Protein AF-A0A2M9PWR1-F1 (afdb_monomer_lite)

pLDDT: mean 73.0, std 13.7, range [43.94, 92.81]

Radius of gyration: 19.79 Å; chains: 1; bounding box: 44×26×61 Å

Secondary structure (DSSP, 8-state):
-HHHHHHHHHHHHHHHHHHHHHHHH-S---HHHHHHHHHHHHHHTT--HHHHHHHTT-S--TTTTTTT-S--HHHHHHHHHHHHHHHH--

Sequence (90 aa):
MIMYVKKKMANIIRQVSSNIIQEKLNISFNYHSLRHTHATTLIENGAPVKTVQKRLRHSRAAVTEDRYVHLTEKMARDAANIFDSFAQDI

Organism: NCBI:txid582475

Foldseek 3Di:
DVVVVVVVVVVVVQVVVQVVCCVVVVDNDDPVVVLVVVLVVCVVVPHDLVVSCVVSVDPDPPVSCVVCVCPPVVNVVVVVVVVVVVVVVD

Structure (mmCIF, N/CA/C/O backbone):
data_AF-A0A2M9PWR1-F1
#
_entry.id   AF-A0A2M9PWR1-F1
#
loop_
_atom_site.group_PDB
_atom_site.id
_atom_site.type_symbol
_atom_site.label_atom_id
_atom_site.label_alt_id
_atom_site.label_comp_id
_atom_site.label_asym_id
_atom_site.label_entity_id
_atom_site.label_seq_id
_atom_site.pdbx_PDB_ins_code
_atom_site.Cartn_x
_atom_site.Cartn_y
_atom_site.Cartn_z
_atom_site.occupancy
_atom_site.B_iso_or_equiv
_atom_site.auth_seq_id
_atom_site.auth_comp_id
_atom_site.auth_asym_id
_atom_site.auth_atom_id
_atom_site.pdbx_PDB_model_num
ATOM 1 N N . MET A 1 1 ? -4.963 5.200 -30.742 1.00 65.25 1 MET A N 1
ATOM 2 C CA . MET A 1 1 ? -3.517 5.000 -31.011 1.00 65.25 1 MET A CA 1
ATOM 3 C C . MET A 1 1 ? -2.609 5.550 -29.901 1.00 65.25 1 MET A C 1
ATOM 5 O O . MET A 1 1 ? -1.822 4.786 -29.356 1.00 65.25 1 MET A O 1
ATOM 9 N N . ILE A 1 2 ? -2.760 6.811 -29.470 1.00 73.88 2 ILE A N 1
ATOM 10 C CA . ILE A 1 2 ? -1.907 7.445 -28.433 1.00 73.88 2 ILE A CA 1
ATOM 11 C C . ILE A 1 2 ? -1.921 6.700 -27.079 1.00 73.88 2 ILE A C 1
ATOM 13 O O . ILE A 1 2 ? -0.868 6.451 -26.496 1.00 73.88 2 ILE A O 1
ATOM 17 N N . MET A 1 3 ? -3.094 6.279 -26.587 1.00 78.75 3 MET A N 1
ATOM 18 C CA . MET A 1 3 ? -3.193 5.499 -25.338 1.00 78.75 3 MET A CA 1
ATOM 19 C C . MET A 1 3 ? -2.449 4.158 -25.398 1.00 78.75 3 MET A C 1
ATOM 21 O O . MET A 1 3 ? -1.868 3.739 -24.400 1.00 78.75 3 MET A O 1
ATOM 25 N N . TYR A 1 4 ? -2.457 3.490 -26.555 1.00 81.06 4 TYR A N 1
ATOM 26 C CA . TYR A 1 4 ? -1.814 2.187 -26.736 1.00 81.06 4 TYR A CA 1
ATOM 27 C C . TYR A 1 4 ? -0.291 2.301 -26.625 1.00 81.06 4 TYR A C 1
ATOM 29 O O . TYR A 1 4 ? 0.333 1.544 -25.883 1.00 81.06 4 TYR A O 1
ATOM 37 N N . VAL A 1 5 ? 0.291 3.310 -27.278 1.00 82.06 5 VAL A N 1
ATOM 38 C CA . VAL A 1 5 ? 1.732 3.591 -27.215 1.00 82.06 5 VAL A CA 1
ATOM 39 C C . VAL A 1 5 ? 2.162 3.908 -25.780 1.00 82.06 5 VAL A C 1
ATOM 41 O O . VAL A 1 5 ? 3.113 3.305 -25.284 1.00 82.06 5 VAL A O 1
ATOM 44 N N . LYS A 1 6 ? 1.406 4.753 -25.060 1.00 84.75 6 LYS A N 1
ATOM 45 C CA . LYS A 1 6 ? 1.670 5.052 -23.639 1.00 84.75 6 LYS A CA 1
ATOM 46 C C . LYS A 1 6 ? 1.642 3.794 -22.762 1.00 84.75 6 LYS A C 1
ATOM 48 O O . LYS A 1 6 ? 2.528 3.603 -21.932 1.00 84.75 6 LYS A O 1
ATOM 53 N N . LYS A 1 7 ? 0.657 2.910 -22.963 1.00 80.19 7 LYS A N 1
ATOM 54 C CA . LYS A 1 7 ? 0.543 1.640 -22.222 1.00 80.19 7 LYS A CA 1
ATOM 55 C C . LYS A 1 7 ? 1.714 0.699 -22.511 1.00 80.19 7 LYS A C 1
ATOM 57 O O . LYS A 1 7 ? 2.265 0.112 -21.582 1.00 80.19 7 LYS A O 1
ATOM 62 N N . LYS A 1 8 ? 2.104 0.574 -23.783 1.00 85.69 8 LYS A N 1
ATOM 63 C CA . LYS A 1 8 ? 3.233 -0.261 -24.210 1.00 85.69 8 LYS A CA 1
ATOM 64 C C . LYS A 1 8 ? 4.545 0.239 -23.603 1.00 85.69 8 LYS A C 1
ATOM 66 O O . LYS A 1 8 ? 5.290 -0.556 -23.040 1.00 85.69 8 LYS A O 1
ATOM 71 N N . MET A 1 9 ? 4.774 1.549 -23.623 1.00 84.81 9 MET A N 1
ATOM 72 C CA . MET A 1 9 ? 5.962 2.166 -23.031 1.00 84.81 9 MET A CA 1
ATOM 73 C C . MET A 1 9 ? 6.019 1.964 -21.511 1.00 84.81 9 MET A C 1
ATOM 75 O O . MET A 1 9 ? 7.042 1.539 -20.986 1.00 84.81 9 MET A O 1
ATOM 79 N N . ALA A 1 10 ? 4.898 2.148 -20.807 1.00 85.00 10 ALA A N 1
ATOM 80 C CA . ALA A 1 10 ? 4.814 1.882 -19.370 1.00 85.00 10 ALA A CA 1
ATOM 81 C C . ALA A 1 10 ? 5.070 0.403 -19.013 1.00 85.00 10 ALA A C 1
ATOM 83 O O . ALA A 1 10 ? 5.674 0.116 -17.982 1.00 85.00 10 ALA A O 1
ATOM 84 N N . ASN A 1 11 ? 4.628 -0.539 -19.856 1.00 85.62 11 ASN A N 1
ATOM 85 C CA . ASN A 1 11 ? 4.928 -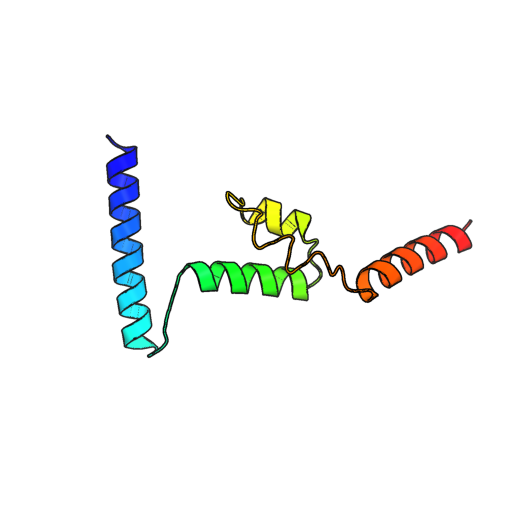1.963 -19.681 1.00 85.62 11 ASN A CA 1
ATOM 86 C C . ASN A 1 11 ? 6.425 -2.256 -19.808 1.00 85.62 11 ASN A C 1
ATOM 88 O O . ASN A 1 11 ? 6.962 -2.980 -18.974 1.00 85.62 11 ASN A O 1
ATOM 92 N N . ILE A 1 12 ? 7.080 -1.682 -20.819 1.00 88.56 12 ILE A N 1
ATOM 93 C CA . ILE A 1 12 ? 8.517 -1.867 -21.056 1.00 88.56 12 ILE A CA 1
ATOM 94 C C . ILE A 1 12 ? 9.322 -1.298 -19.890 1.00 88.56 12 ILE A C 1
ATOM 96 O O . ILE A 1 12 ? 10.160 -2.006 -19.340 1.00 88.56 12 ILE A O 1
ATOM 100 N N . ILE A 1 13 ? 9.017 -0.065 -19.469 1.00 89.00 13 ILE A N 1
ATOM 101 C CA . ILE A 1 13 ? 9.693 0.580 -18.336 1.00 89.00 13 ILE A CA 1
ATOM 102 C C . ILE A 1 13 ? 9.615 -0.320 -17.110 1.00 89.00 13 ILE A C 1
ATOM 104 O O . ILE A 1 13 ? 10.648 -0.633 -16.535 1.00 89.00 13 ILE A O 1
ATOM 108 N N . ARG A 1 14 ? 8.411 -0.799 -16.770 1.00 86.12 14 ARG A N 1
ATOM 109 C CA . ARG A 1 14 ? 8.195 -1.675 -15.617 1.00 86.12 14 ARG A CA 1
ATOM 110 C C . ARG A 1 14 ? 9.014 -2.962 -15.691 1.00 86.12 14 ARG A C 1
ATOM 112 O O . ARG A 1 14 ? 9.540 -3.398 -14.677 1.00 86.12 14 ARG A O 1
ATOM 119 N N . GLN A 1 15 ? 9.093 -3.585 -16.865 1.00 85.75 15 GLN A N 1
ATOM 120 C CA . GLN A 1 15 ? 9.840 -4.830 -17.024 1.00 85.75 15 GLN A CA 1
ATOM 121 C C . GLN A 1 15 ? 11.342 -4.602 -16.836 1.00 85.75 15 GLN A C 1
ATOM 123 O O . GLN A 1 15 ? 11.988 -5.342 -16.099 1.00 85.75 15 GLN A O 1
ATOM 128 N N . VAL A 1 16 ? 11.885 -3.562 -17.470 1.00 90.19 16 VAL A N 1
ATOM 129 C CA . VAL A 1 16 ? 13.312 -3.231 -17.390 1.00 90.19 16 VAL A CA 1
ATOM 130 C C . VAL A 1 16 ? 13.705 -2.881 -15.958 1.00 90.19 16 VAL A C 1
ATOM 132 O O . VAL A 1 16 ? 14.669 -3.429 -15.432 1.00 90.19 16 VAL A O 1
ATOM 135 N N . SER A 1 17 ? 12.933 -2.026 -15.290 1.00 88.56 17 SER A N 1
ATOM 136 C CA . SER A 1 17 ? 13.206 -1.648 -13.905 1.00 88.56 17 SER A CA 1
ATOM 137 C C . SER A 1 17 ? 13.050 -2.822 -12.937 1.00 88.56 17 SER A C 1
ATOM 139 O O . SER A 1 17 ? 13.883 -2.972 -12.049 1.00 88.56 17 SER A O 1
ATOM 141 N N . SER A 1 18 ? 12.053 -3.695 -13.128 1.00 86.56 18 SER A N 1
ATOM 142 C CA . SER A 1 18 ? 11.940 -4.939 -12.356 1.00 86.56 18 SER A CA 1
ATOM 143 C C . SER A 1 18 ? 13.174 -5.826 -12.509 1.00 86.56 18 SER A C 1
ATOM 145 O O . SER A 1 18 ? 13.622 -6.390 -11.518 1.00 86.56 18 SER A O 1
ATOM 147 N N . ASN A 1 19 ? 13.730 -5.960 -13.715 1.00 87.94 19 ASN A N 1
ATOM 148 C CA . ASN A 1 19 ? 14.916 -6.790 -13.945 1.00 87.94 19 ASN A CA 1
ATOM 149 C C . ASN A 1 19 ? 16.157 -6.197 -13.265 1.00 87.94 19 ASN A C 1
ATOM 151 O O . ASN A 1 19 ? 16.847 -6.906 -12.543 1.00 87.94 19 ASN A O 1
ATOM 155 N N . ILE A 1 20 ? 16.381 -4.887 -13.413 1.00 91.31 20 ILE A N 1
ATOM 156 C CA . ILE A 1 20 ? 17.510 -4.188 -12.778 1.00 91.31 20 ILE A CA 1
ATOM 157 C C . ILE A 1 20 ? 17.441 -4.303 -11.250 1.00 91.31 20 ILE A C 1
ATOM 159 O O . ILE A 1 20 ? 18.458 -4.519 -10.598 1.00 91.31 20 ILE A O 1
ATOM 163 N N . ILE A 1 21 ? 16.251 -4.151 -10.660 1.00 89.38 21 ILE A N 1
ATOM 164 C CA . ILE A 1 21 ? 16.067 -4.259 -9.205 1.00 89.38 21 ILE A CA 1
ATOM 165 C C . ILE A 1 21 ? 16.371 -5.682 -8.727 1.00 89.38 21 ILE A C 1
ATOM 167 O O . ILE A 1 21 ? 17.071 -5.841 -7.729 1.00 89.38 21 ILE A O 1
ATOM 171 N N . GLN A 1 22 ? 15.877 -6.699 -9.439 1.00 90.06 22 GLN A N 1
ATOM 172 C CA . GLN A 1 22 ? 16.151 -8.100 -9.108 1.00 90.06 22 GLN A CA 1
ATOM 173 C C . GLN A 1 22 ? 17.646 -8.409 -9.179 1.00 90.06 22 GLN A C 1
ATOM 175 O O . GLN A 1 22 ? 18.178 -9.013 -8.257 1.00 90.06 22 GLN A O 1
ATOM 180 N N . GLU A 1 23 ? 18.329 -7.944 -10.223 1.00 91.12 23 GLU A N 1
ATOM 181 C CA . GLU A 1 23 ? 19.766 -8.155 -10.408 1.00 91.12 23 GLU A CA 1
ATOM 182 C C . GLU A 1 23 ? 20.597 -7.445 -9.329 1.00 91.12 23 GLU A C 1
ATOM 184 O O . GLU A 1 23 ? 21.493 -8.041 -8.738 1.00 91.12 23 GLU A O 1
ATOM 189 N N . LYS A 1 24 ? 20.280 -6.181 -9.021 1.00 92.81 24 LYS A N 1
ATOM 190 C CA . LYS A 1 24 ? 21.057 -5.386 -8.058 1.00 92.81 24 LYS A CA 1
ATOM 191 C C . LYS A 1 24 ? 20.840 -5.777 -6.604 1.00 92.81 24 LYS A C 1
ATOM 193 O O . LYS A 1 24 ? 21.756 -5.634 -5.801 1.00 92.81 24 LYS A O 1
ATOM 198 N N . LEU A 1 25 ? 19.622 -6.175 -6.246 1.00 90.12 25 LEU A N 1
ATOM 199 C CA . LEU A 1 25 ? 19.248 -6.465 -4.859 1.00 90.12 25 LEU A CA 1
ATOM 200 C C . LEU A 1 25 ? 19.143 -7.968 -4.574 1.00 90.12 25 LEU A C 1
ATOM 202 O O . LEU A 1 25 ? 18.968 -8.342 -3.420 1.00 90.12 25 LEU A O 1
ATOM 206 N N . ASN A 1 26 ? 19.239 -8.818 -5.600 1.00 90.19 26 ASN A N 1
ATOM 207 C CA . ASN A 1 26 ? 19.103 -10.273 -5.514 1.00 90.19 26 ASN A CA 1
ATOM 208 C C . ASN A 1 26 ? 17.818 -10.730 -4.790 1.00 90.19 26 ASN A C 1
ATOM 210 O O . ASN A 1 26 ? 17.814 -11.699 -4.032 1.00 90.19 26 ASN A O 1
ATOM 214 N N . ILE A 1 27 ? 16.716 -10.008 -5.012 1.00 86.56 27 ILE A N 1
ATOM 215 C CA . ILE A 1 27 ? 15.388 -10.313 -4.463 1.00 86.56 27 ILE A CA 1
ATOM 216 C C . ILE A 1 27 ? 14.392 -10.550 -5.590 1.00 86.56 27 ILE A C 1
ATOM 218 O O . ILE A 1 27 ? 14.467 -9.898 -6.626 1.00 86.56 27 ILE A O 1
ATOM 222 N N . SER A 1 28 ? 13.397 -11.410 -5.367 1.00 82.88 28 SER A N 1
ATOM 223 C CA . SER A 1 28 ? 12.242 -11.514 -6.265 1.00 82.88 28 SER A CA 1
ATOM 224 C C . SER A 1 28 ? 11.360 -10.269 -6.111 1.00 82.88 28 SER A C 1
ATOM 226 O O . SER A 1 28 ? 10.714 -10.073 -5.078 1.00 82.88 28 SER A O 1
ATOM 228 N N . PHE A 1 29 ? 11.364 -9.387 -7.115 1.00 83.94 29 PHE A N 1
ATOM 229 C CA . PHE A 1 29 ? 10.691 -8.087 -7.055 1.00 83.94 29 PHE A CA 1
ATOM 230 C C . PHE A 1 29 ? 9.481 -8.013 -7.992 1.00 83.94 29 PHE A C 1
ATOM 232 O O . PHE A 1 29 ? 9.580 -8.196 -9.205 1.00 83.94 29 PHE A O 1
ATOM 239 N N . ASN A 1 30 ? 8.335 -7.630 -7.426 1.00 82.31 30 ASN A N 1
ATOM 240 C CA . ASN A 1 30 ? 7.106 -7.346 -8.155 1.00 82.31 30 ASN A CA 1
ATOM 241 C C . ASN A 1 30 ? 6.548 -5.981 -7.726 1.00 82.31 30 ASN A C 1
ATOM 243 O O . ASN A 1 30 ? 6.417 -5.689 -6.538 1.00 82.31 30 ASN A O 1
ATOM 247 N N . TYR A 1 31 ? 6.125 -5.167 -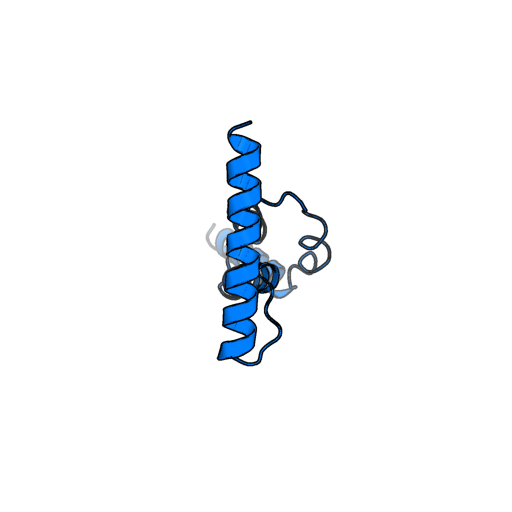8.692 1.00 79.31 31 TYR A N 1
ATOM 248 C CA . TYR A 1 31 ? 5.449 -3.891 -8.441 1.00 79.31 31 TYR A CA 1
ATOM 249 C C . TYR A 1 31 ? 4.164 -4.031 -7.614 1.00 79.31 31 TYR A C 1
ATOM 251 O O . TYR A 1 31 ? 3.771 -3.090 -6.923 1.00 79.31 31 TYR A O 1
ATOM 259 N N . HIS A 1 32 ? 3.511 -5.196 -7.652 1.00 80.00 32 HIS A N 1
ATOM 260 C CA . HIS A 1 32 ? 2.363 -5.465 -6.789 1.00 80.00 32 HIS A CA 1
ATOM 261 C C . HIS A 1 32 ? 2.750 -5.504 -5.303 1.00 80.00 32 HIS A C 1
ATOM 263 O O . HIS A 1 32 ? 1.992 -5.013 -4.468 1.00 80.00 32 HIS A O 1
ATOM 269 N N . SER A 1 33 ? 3.949 -5.996 -4.978 1.00 77.06 33 SER A N 1
ATOM 270 C CA . SER A 1 33 ? 4.461 -6.059 -3.606 1.00 77.06 33 SER A CA 1
ATOM 271 C C . SER A 1 33 ? 4.616 -4.667 -2.999 1.00 77.06 33 SER A C 1
ATOM 273 O O . SER A 1 33 ? 4.210 -4.463 -1.864 1.00 77.06 33 SER A O 1
ATOM 275 N N . LEU A 1 34 ? 5.065 -3.673 -3.775 1.00 81.38 34 LEU A N 1
ATOM 276 C CA . LEU A 1 34 ? 5.124 -2.279 -3.313 1.00 81.38 34 LEU A CA 1
ATOM 277 C C . LEU A 1 34 ? 3.742 -1.733 -2.930 1.00 81.38 34 LEU A C 1
ATOM 279 O O . LEU A 1 34 ? 3.600 -1.032 -1.929 1.00 81.38 34 LEU A O 1
ATOM 283 N N . ARG A 1 35 ? 2.705 -2.068 -3.711 1.00 79.44 35 ARG A N 1
ATOM 284 C CA . ARG A 1 35 ? 1.324 -1.664 -3.409 1.00 79.44 35 ARG A CA 1
ATOM 285 C C . ARG A 1 35 ? 0.806 -2.355 -2.146 1.00 79.44 35 ARG A C 1
ATOM 287 O O . ARG A 1 35 ? 0.073 -1.724 -1.391 1.00 79.44 35 ARG A O 1
ATOM 294 N N . HIS A 1 36 ? 1.202 -3.606 -1.907 1.00 76.62 36 HIS A N 1
ATOM 295 C CA . HIS A 1 36 ? 0.904 -4.307 -0.659 1.00 76.62 36 HIS A CA 1
ATOM 296 C C . HIS A 1 36 ? 1.612 -3.681 0.536 1.00 76.62 36 HIS A C 1
ATOM 298 O O . HIS A 1 36 ? 0.933 -3.346 1.496 1.00 76.62 36 HIS A O 1
ATOM 304 N N . THR A 1 37 ? 2.923 -3.444 0.459 1.00 79.88 37 THR A N 1
ATOM 305 C CA . THR A 1 37 ? 3.677 -2.774 1.526 1.00 79.88 37 THR A CA 1
ATOM 306 C C . THR A 1 37 ? 3.060 -1.418 1.853 1.00 79.88 37 THR A C 1
ATOM 308 O O . THR A 1 37 ? 2.780 -1.149 3.012 1.00 79.88 37 THR A O 1
ATOM 311 N N . HIS A 1 38 ? 2.736 -0.600 0.845 1.00 82.06 38 HIS A N 1
ATOM 312 C CA . HIS A 1 38 ? 2.098 0.696 1.080 1.00 82.06 38 HIS A CA 1
ATOM 313 C C . HIS A 1 38 ? 0.737 0.573 1.785 1.00 82.06 38 HIS A C 1
ATOM 315 O O . HIS A 1 38 ? 0.453 1.342 2.702 1.00 82.06 38 HIS A O 1
ATOM 321 N N . ALA A 1 39 ? -0.099 -0.387 1.374 1.00 79.94 39 ALA A N 1
ATOM 322 C CA . ALA A 1 39 ? -1.389 -0.637 2.012 1.00 79.94 39 ALA A CA 1
ATOM 323 C C . ALA A 1 39 ? -1.222 -1.096 3.468 1.00 79.94 39 ALA A C 1
ATOM 325 O O . ALA A 1 39 ? -1.859 -0.536 4.355 1.00 79.94 39 ALA A O 1
ATOM 326 N N . THR A 1 40 ? -0.347 -2.076 3.704 1.00 75.94 40 THR A N 1
ATOM 327 C CA . THR A 1 40 ? -0.058 -2.624 5.032 1.00 75.94 40 THR A CA 1
ATOM 328 C C . THR A 1 40 ? 0.472 -1.543 5.964 1.00 75.94 40 THR A C 1
ATOM 330 O O . THR A 1 40 ? -0.123 -1.336 7.012 1.00 75.94 40 THR A O 1
ATOM 333 N N . THR A 1 41 ? 1.475 -0.764 5.547 1.00 78.75 41 THR A N 1
ATOM 334 C CA . THR A 1 41 ? 2.024 0.329 6.363 1.00 78.75 41 THR A CA 1
ATOM 335 C C . THR A 1 41 ? 0.955 1.356 6.731 1.00 78.75 41 THR A C 1
ATOM 337 O O . THR A 1 41 ? 0.898 1.792 7.875 1.00 78.75 41 THR A O 1
ATOM 340 N N . LEU A 1 42 ? 0.076 1.745 5.801 1.00 80.88 42 LEU A N 1
ATOM 341 C CA . LEU A 1 42 ? -1.001 2.688 6.122 1.00 80.88 42 LEU A CA 1
ATOM 342 C C . LEU A 1 42 ? -1.958 2.124 7.178 1.00 80.88 42 LEU A C 1
ATOM 344 O O . LEU A 1 42 ? -2.348 2.843 8.092 1.00 80.88 42 LEU A O 1
ATOM 348 N N . ILE A 1 43 ? -2.317 0.848 7.061 1.00 75.50 43 ILE A N 1
ATOM 349 C CA . ILE A 1 43 ? -3.246 0.186 7.982 1.00 75.50 43 ILE A CA 1
ATOM 350 C C . ILE A 1 43 ? -2.600 -0.021 9.357 1.00 75.50 43 ILE A C 1
ATOM 352 O O . ILE A 1 43 ? -3.236 0.258 10.368 1.00 75.50 43 ILE A O 1
ATOM 356 N N . GLU A 1 44 ? -1.332 -0.428 9.406 1.00 73.12 44 GLU A N 1
ATOM 357 C CA . GLU A 1 44 ? -0.552 -0.547 10.647 1.00 73.12 44 GLU A CA 1
ATOM 358 C C . GLU A 1 44 ? -0.443 0.789 11.391 1.00 73.12 44 GLU A C 1
ATOM 360 O O . GLU A 1 44 ? -0.468 0.818 12.617 1.00 73.12 44 GLU A O 1
ATOM 365 N N . ASN A 1 45 ? -0.397 1.905 10.659 1.00 82.38 45 ASN A N 1
ATOM 366 C CA . ASN A 1 45 ? -0.398 3.256 11.224 1.00 82.38 45 ASN A CA 1
ATOM 367 C C . ASN A 1 45 ? -1.815 3.791 11.530 1.00 82.38 45 ASN A C 1
ATOM 369 O O . ASN A 1 45 ? -1.991 4.986 11.755 1.00 82.38 45 ASN A O 1
ATOM 373 N N . GLY A 1 46 ? -2.839 2.932 11.523 1.00 74.69 46 GLY A N 1
ATOM 374 C CA . GLY A 1 46 ? -4.204 3.284 11.923 1.00 74.69 46 GLY A CA 1
ATOM 375 C C . GLY A 1 46 ? -5.045 3.968 10.842 1.00 74.69 46 GLY A C 1
ATOM 376 O O . GLY A 1 46 ? -6.132 4.467 11.137 1.00 74.69 46 GLY A O 1
ATOM 377 N N . ALA A 1 47 ? -4.595 4.003 9.582 1.00 75.94 47 ALA A N 1
ATOM 378 C CA . ALA A 1 47 ? -5.406 4.567 8.508 1.00 75.94 47 ALA A CA 1
ATOM 379 C C . ALA A 1 47 ? -6.656 3.697 8.258 1.00 75.94 47 ALA A C 1
ATOM 381 O O . ALA A 1 47 ? -6.537 2.477 8.099 1.00 75.94 47 ALA A O 1
ATOM 382 N N . PRO A 1 48 ? -7.857 4.295 8.125 1.00 74.38 48 PRO A N 1
ATOM 383 C CA . PRO A 1 48 ? -9.066 3.532 7.849 1.00 74.38 48 PRO A CA 1
ATOM 384 C C . PRO A 1 48 ? -8.956 2.762 6.531 1.00 74.38 48 PRO A C 1
ATOM 386 O O . PRO A 1 48 ? -8.627 3.337 5.488 1.00 74.38 48 PRO A O 1
ATOM 389 N N . VAL A 1 49 ? -9.310 1.476 6.548 1.00 71.69 49 VAL A N 1
ATOM 390 C CA . VAL A 1 49 ? -9.208 0.583 5.379 1.00 71.69 49 VAL A CA 1
ATOM 391 C C . VAL A 1 49 ? -9.951 1.151 4.164 1.00 71.69 49 VAL A C 1
ATOM 393 O O . VAL A 1 49 ? -9.404 1.163 3.062 1.00 71.69 49 VAL A O 1
ATOM 396 N N . LYS A 1 50 ? -11.147 1.727 4.355 1.00 69.12 50 LYS A N 1
ATOM 397 C CA . LYS A 1 50 ? -11.905 2.397 3.277 1.00 69.12 50 LYS A CA 1
ATOM 398 C C . LYS A 1 50 ? -11.152 3.582 2.660 1.00 69.12 50 LYS A C 1
ATOM 400 O O . LYS A 1 50 ? -11.224 3.806 1.450 1.00 69.12 50 LYS A O 1
ATOM 405 N N . THR A 1 51 ? -10.398 4.327 3.465 1.00 75.25 51 THR A N 1
ATOM 406 C CA . THR A 1 51 ? -9.572 5.451 3.003 1.00 75.25 51 THR A CA 1
ATOM 407 C C . THR A 1 51 ? -8.372 4.953 2.206 1.00 75.25 51 THR A C 1
ATOM 409 O O . THR A 1 51 ? -8.101 5.468 1.118 1.00 75.25 51 THR A O 1
ATOM 412 N N . VAL A 1 52 ? -7.693 3.909 2.692 1.00 77.31 52 VAL A N 1
ATOM 413 C CA . VAL A 1 52 ? -6.586 3.252 1.977 1.00 77.31 52 VAL A CA 1
ATOM 414 C C . VAL A 1 52 ? -7.076 2.672 0.647 1.00 77.31 52 VAL A C 1
ATOM 416 O O . VAL A 1 52 ? -6.443 2.878 -0.389 1.00 77.31 52 VAL A O 1
ATOM 419 N N . GLN A 1 53 ? -8.258 2.055 0.631 1.00 70.69 53 GLN A N 1
ATOM 420 C CA . GLN A 1 53 ? -8.886 1.556 -0.589 1.00 70.69 53 GLN A CA 1
ATOM 421 C C . GLN A 1 53 ? -9.150 2.681 -1.603 1.00 70.69 53 GLN A C 1
ATOM 423 O O . GLN A 1 53 ? -8.735 2.609 -2.765 1.00 70.69 53 GLN A O 1
ATOM 428 N N . LYS A 1 54 ? -9.793 3.772 -1.177 1.00 74.94 54 LYS A N 1
ATOM 429 C CA . LYS A 1 54 ? -10.055 4.920 -2.05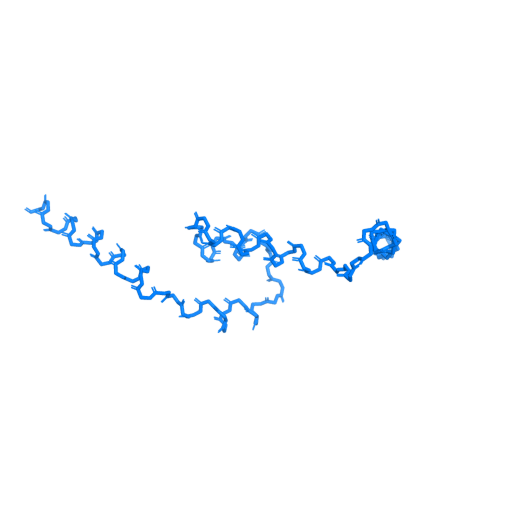8 1.00 74.94 54 LYS A CA 1
ATOM 430 C C . LYS A 1 54 ? -8.753 5.518 -2.610 1.00 74.94 54 LYS A C 1
ATOM 432 O O . LYS A 1 54 ? -8.675 5.815 -3.803 1.00 74.94 54 LYS A O 1
ATOM 437 N N . ARG A 1 55 ? -7.713 5.618 -1.774 1.00 76.12 55 ARG A N 1
ATOM 438 C CA . ARG A 1 55 ? -6.374 6.114 -2.137 1.00 76.12 55 ARG A CA 1
ATOM 439 C C . ARG A 1 55 ? -5.687 5.239 -3.184 1.00 76.12 55 ARG A C 1
ATOM 441 O O . ARG A 1 55 ? -5.080 5.758 -4.116 1.00 76.12 55 ARG A O 1
ATOM 448 N N . LEU A 1 56 ? -5.803 3.919 -3.064 1.00 76.12 56 LEU A N 1
ATOM 449 C CA . LEU A 1 56 ? -5.145 2.971 -3.960 1.00 76.12 56 LEU A CA 1
ATOM 450 C C . LEU A 1 56 ? -5.926 2.696 -5.256 1.00 76.12 56 LEU A C 1
ATOM 452 O O . LEU A 1 56 ? -5.456 1.883 -6.057 1.00 76.12 56 LEU A O 1
ATOM 456 N N . ARG A 1 57 ? -7.085 3.344 -5.479 1.00 64.56 57 ARG A N 1
ATOM 457 C CA . ARG A 1 57 ? -7.930 3.206 -6.686 1.00 64.56 57 ARG A CA 1
ATOM 458 C C . ARG A 1 57 ? -8.147 1.736 -7.084 1.00 64.56 57 ARG A C 1
ATOM 460 O O . ARG A 1 57 ? -7.730 1.299 -8.156 1.00 64.56 57 ARG A O 1
ATOM 467 N N . HIS A 1 58 ? -8.753 0.936 -6.205 1.00 62.12 58 HIS A N 1
ATOM 468 C CA . HIS A 1 58 ? -8.984 -0.485 -6.490 1.00 62.12 58 HIS A CA 1
ATOM 469 C C . HIS A 1 58 ? -9.875 -0.692 -7.722 1.00 62.12 58 HIS A C 1
ATOM 471 O O . HIS A 1 58 ? -11.079 -0.486 -7.663 1.00 62.12 58 HIS A O 1
ATOM 477 N N . SER A 1 59 ? -9.293 -1.223 -8.800 1.00 45.97 59 SER A N 1
ATOM 478 C CA . SER A 1 59 ? -10.028 -2.011 -9.797 1.00 45.97 59 SER A CA 1
ATOM 479 C C . SER A 1 59 ? -10.239 -3.466 -9.356 1.00 45.97 59 SER A C 1
ATOM 481 O O . SER A 1 59 ? -10.858 -4.237 -10.079 1.00 45.97 59 SER A O 1
ATOM 483 N N . ARG A 1 60 ? -9.741 -3.871 -8.176 1.00 49.53 60 ARG A N 1
ATOM 484 C CA . ARG A 1 60 ? -10.013 -5.185 -7.572 1.00 49.53 60 ARG A CA 1
ATOM 485 C C . ARG A 1 60 ? -10.128 -5.050 -6.052 1.00 49.53 60 ARG A C 1
ATOM 487 O O . ARG A 1 60 ? -9.118 -4.933 -5.356 1.00 49.53 60 ARG A O 1
ATOM 494 N N . ALA A 1 61 ? -11.372 -5.037 -5.578 1.00 46.56 61 ALA A N 1
ATOM 495 C CA . ALA A 1 61 ? -11.774 -5.106 -4.171 1.00 46.56 61 ALA A CA 1
ATOM 496 C C . ALA A 1 61 ? -11.558 -6.508 -3.552 1.00 46.56 61 ALA A C 1
ATOM 498 O O . ALA A 1 61 ? -11.498 -6.648 -2.338 1.00 46.56 61 ALA A O 1
ATOM 499 N N . ALA A 1 62 ? -11.345 -7.534 -4.383 1.00 44.88 62 ALA A N 1
ATOM 500 C CA . ALA A 1 62 ? -11.404 -8.944 -3.988 1.00 44.88 62 ALA A CA 1
ATOM 501 C C . ALA A 1 62 ? -10.310 -9.448 -3.019 1.00 44.88 62 ALA A C 1
ATOM 503 O O . ALA A 1 62 ? -10.448 -10.539 -2.491 1.00 44.88 62 ALA A O 1
ATOM 504 N N . VAL A 1 63 ? -9.227 -8.698 -2.773 1.00 45.62 63 VAL A N 1
ATOM 505 C CA . VAL A 1 63 ? -8.178 -9.090 -1.794 1.00 45.62 63 VAL A CA 1
ATOM 506 C C . VAL A 1 63 ? -8.271 -8.263 -0.506 1.00 45.62 63 VAL A C 1
ATOM 508 O O . VAL A 1 63 ? -7.627 -8.564 0.492 1.00 45.62 63 VAL A O 1
ATOM 511 N N . THR A 1 64 ? -9.050 -7.179 -0.520 1.00 49.44 64 THR A N 1
ATOM 512 C CA . THR A 1 64 ? -9.044 -6.174 0.552 1.00 49.44 64 THR A CA 1
ATOM 513 C C . THR A 1 64 ? -10.203 -6.342 1.530 1.00 49.44 64 THR A C 1
ATOM 515 O O . THR A 1 64 ? -10.195 -5.713 2.576 1.00 49.44 64 THR A O 1
ATOM 518 N N . GLU A 1 65 ? -11.177 -7.191 1.221 1.00 47.12 65 GLU A N 1
ATOM 519 C CA . GLU A 1 65 ? -12.249 -7.541 2.153 1.00 47.12 65 GLU A CA 1
ATOM 520 C C . GLU A 1 65 ? -11.862 -8.807 2.934 1.00 47.12 65 GLU A C 1
ATOM 522 O O . GLU A 1 65 ? -11.695 -8.751 4.145 1.00 47.12 65 GLU A O 1
ATOM 527 N N . ASP A 1 66 ? -11.499 -9.889 2.247 1.00 43.94 66 ASP A N 1
ATOM 528 C CA . ASP A 1 66 ? -11.234 -11.196 2.873 1.00 43.94 66 ASP A CA 1
ATOM 529 C C . ASP A 1 66 ? -10.064 -11.220 3.889 1.00 43.94 66 ASP A C 1
ATOM 531 O O . ASP A 1 66 ? -10.062 -12.005 4.830 1.00 43.9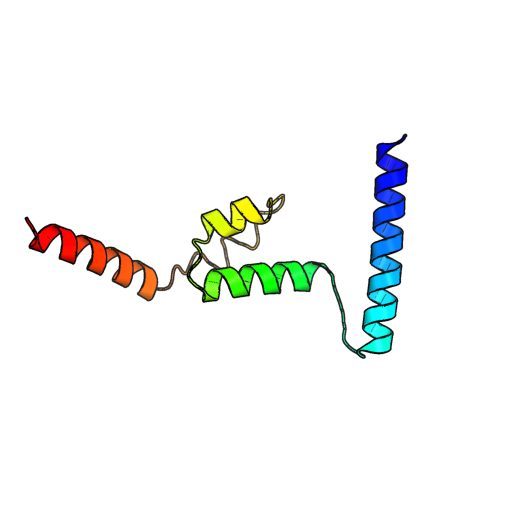4 66 ASP A O 1
ATOM 535 N N . ARG A 1 67 ? -9.077 -10.314 3.766 1.00 49.06 67 ARG A N 1
ATOM 536 C CA . ARG A 1 67 ? -7.943 -10.207 4.714 1.00 49.06 67 ARG A CA 1
ATOM 537 C C . ARG A 1 67 ? -8.130 -9.153 5.816 1.00 49.06 67 ARG A C 1
ATOM 539 O O . ARG A 1 67 ? -7.418 -9.207 6.814 1.00 49.06 67 ARG A O 1
ATOM 546 N N . TYR A 1 68 ? -9.057 -8.203 5.654 1.00 47.97 68 TYR A N 1
ATOM 547 C CA . TYR A 1 68 ? -9.235 -7.069 6.580 1.00 47.97 68 TYR A CA 1
ATOM 548 C C . TYR A 1 68 ? -10.635 -6.997 7.221 1.00 47.97 68 TYR A C 1
ATOM 550 O O . TYR A 1 68 ? -10.856 -6.139 8.071 1.00 47.97 68 TYR A O 1
ATOM 558 N N . VAL A 1 69 ? -11.569 -7.888 6.850 1.00 48.28 69 VAL A N 1
ATOM 559 C CA . VAL A 1 69 ? -12.886 -8.072 7.504 1.00 48.28 69 VAL A CA 1
ATOM 560 C C . VAL A 1 69 ? -12.754 -8.563 8.941 1.00 48.28 69 VAL A C 1
ATOM 562 O O . VAL A 1 69 ? -13.619 -8.272 9.764 1.00 48.28 69 VAL A O 1
ATOM 565 N N . HIS A 1 70 ? -11.619 -9.160 9.302 1.00 47.62 70 HIS A N 1
ATOM 566 C CA . HIS A 1 70 ? -11.157 -9.109 10.683 1.00 47.62 70 HIS A CA 1
ATOM 567 C C . HIS A 1 70 ? -10.696 -7.679 11.000 1.00 47.62 70 HIS A C 1
ATOM 569 O O . HIS A 1 70 ? -9.514 -7.426 11.238 1.00 47.62 70 HIS A O 1
ATOM 575 N N . LEU A 1 71 ? -11.647 -6.734 10.998 1.00 52.94 71 LEU A N 1
ATOM 576 C CA . LEU A 1 71 ? -11.597 -5.572 11.866 1.00 52.94 71 LEU A CA 1
ATOM 577 C C . LEU A 1 71 ? -11.272 -6.149 13.233 1.00 52.94 71 LEU A C 1
ATOM 579 O O . LEU A 1 71 ? -12.104 -6.804 13.858 1.00 52.94 71 LEU A O 1
ATOM 583 N N . THR A 1 72 ? -10.003 -6.033 13.601 1.00 54.62 72 THR A N 1
ATOM 584 C CA . THR A 1 72 ? -9.475 -6.615 14.824 1.00 54.62 72 THR A CA 1
ATOM 585 C C . THR A 1 72 ? -10.402 -6.203 15.956 1.00 54.62 72 THR A C 1
ATOM 587 O O . THR A 1 72 ? -10.821 -5.047 16.013 1.00 54.62 72 THR A O 1
ATOM 590 N N . GLU A 1 73 ? -10.746 -7.125 16.856 1.00 57.16 73 GLU A N 1
ATOM 591 C CA . GLU A 1 73 ? -11.599 -6.804 18.009 1.00 57.16 73 GLU A CA 1
ATOM 592 C C . GLU A 1 73 ? -11.115 -5.551 18.759 1.00 57.16 73 GLU A C 1
ATOM 594 O O . GLU A 1 73 ? -11.900 -4.855 19.388 1.00 57.16 73 GLU A O 1
ATOM 599 N N . LYS A 1 74 ? -9.819 -5.231 18.646 1.00 57.88 74 LYS A N 1
ATOM 600 C CA . LYS A 1 74 ? -9.217 -3.980 19.093 1.00 57.88 74 LYS A CA 1
ATOM 601 C C . LYS A 1 74 ? -9.869 -2.731 18.485 1.00 57.88 74 LYS A C 1
ATOM 603 O O . LYS A 1 74 ? -10.199 -1.834 19.236 1.00 57.88 74 LYS A O 1
ATOM 608 N N . MET A 1 75 ? -10.097 -2.661 17.173 1.00 62.00 75 MET A N 1
ATOM 609 C CA . MET A 1 75 ? -10.762 -1.510 16.544 1.00 62.00 75 MET A CA 1
ATOM 610 C C . MET A 1 75 ? -12.238 -1.400 16.940 1.00 62.00 75 MET A C 1
ATOM 612 O O . MET A 1 75 ? -12.744 -0.292 17.092 1.00 62.00 75 MET A O 1
ATOM 616 N N . ALA A 1 76 ? -12.923 -2.535 17.121 1.00 62.06 76 ALA A N 1
ATOM 617 C CA . ALA A 1 76 ? -14.296 -2.552 17.627 1.00 62.06 76 ALA A CA 1
ATOM 618 C C . ALA A 1 76 ? -14.358 -2.069 19.086 1.00 62.06 76 ALA A C 1
ATOM 620 O O . ALA A 1 76 ? -15.208 -1.249 19.423 1.00 62.06 76 ALA A O 1
ATOM 621 N N . ARG A 1 77 ? -13.413 -2.514 19.926 1.00 67.19 77 ARG A N 1
ATOM 622 C CA . ARG A 1 77 ? -13.245 -2.045 21.308 1.00 67.19 77 ARG A CA 1
ATOM 623 C C . ARG A 1 77 ? -12.874 -0.566 21.371 1.00 67.19 77 ARG A C 1
ATOM 625 O O . ARG A 1 77 ? -13.482 0.164 22.136 1.00 67.19 77 ARG A O 1
ATOM 632 N N . ASP A 1 78 ? -11.943 -0.106 20.540 1.00 72.31 78 ASP A N 1
ATOM 633 C CA . ASP A 1 78 ? -11.533 1.300 20.486 1.00 72.31 78 ASP A CA 1
ATOM 634 C C . ASP A 1 78 ? -12.721 2.195 20.067 1.00 72.31 78 ASP A C 1
ATOM 636 O O . ASP A 1 78 ? -12.932 3.250 20.658 1.00 72.31 78 ASP A O 1
ATOM 640 N N . ALA A 1 79 ? -13.557 1.755 19.118 1.00 67.12 79 ALA A N 1
ATOM 641 C CA . ALA A 1 79 ? -14.777 2.470 18.732 1.00 67.12 79 ALA A CA 1
ATOM 642 C C . ALA A 1 79 ? -15.843 2.488 19.843 1.00 67.12 79 ALA A C 1
ATOM 644 O O . ALA A 1 79 ? -16.463 3.527 20.068 1.00 67.12 79 ALA A O 1
ATOM 645 N N . ALA A 1 80 ? -16.034 1.367 20.547 1.00 73.38 80 ALA A N 1
ATOM 646 C CA . ALA A 1 80 ? -16.935 1.292 21.696 1.00 73.38 80 ALA A CA 1
ATOM 647 C C . ALA A 1 80 ? -16.461 2.202 22.840 1.00 73.38 80 ALA A C 1
ATOM 649 O O . ALA A 1 80 ? -17.254 2.966 23.369 1.00 73.38 80 ALA A O 1
ATOM 650 N N . ASN A 1 81 ? -15.160 2.212 23.140 1.00 76.12 81 ASN A N 1
ATOM 651 C CA . ASN A 1 81 ? -14.573 3.063 24.176 1.00 76.12 81 ASN A CA 1
ATOM 652 C C . ASN A 1 81 ? -14.717 4.559 23.855 1.00 76.12 81 ASN A C 1
ATOM 654 O O . ASN A 1 81 ? -14.994 5.356 24.747 1.00 76.12 81 ASN A O 1
ATOM 658 N N . ILE A 1 82 ? -14.554 4.953 22.586 1.00 75.88 82 ILE A N 1
ATOM 659 C CA . ILE A 1 82 ? -14.792 6.339 22.153 1.00 75.88 82 ILE A CA 1
ATOM 660 C C . ILE A 1 82 ? -16.264 6.712 22.360 1.00 75.88 82 ILE A C 1
ATOM 662 O O . ILE A 1 82 ? -16.559 7.799 22.854 1.00 75.88 82 ILE A O 1
ATOM 666 N N . PHE A 1 83 ? -17.189 5.816 22.015 1.00 74.31 83 PHE A N 1
ATOM 667 C CA . PHE A 1 83 ? -18.615 6.060 22.208 1.00 74.31 83 PHE A CA 1
ATOM 668 C C . PHE A 1 83 ? -18.995 6.142 23.693 1.00 74.31 83 PHE A C 1
ATOM 670 O O . PHE A 1 83 ? -19.687 7.080 24.079 1.00 74.31 83 PHE A O 1
ATOM 677 N N . ASP A 1 84 ? -18.483 5.236 24.529 1.00 76.25 84 ASP A N 1
ATOM 678 C CA . ASP A 1 84 ? -18.699 5.258 25.979 1.00 76.25 84 ASP A CA 1
ATOM 679 C C . ASP A 1 84 ? -18.147 6.538 26.617 1.00 76.25 84 ASP A C 1
ATOM 681 O O . ASP A 1 84 ? -18.824 7.130 27.453 1.00 76.25 84 ASP A O 1
ATOM 685 N N . SER A 1 85 ? -16.973 7.023 26.191 1.00 74.94 85 SER A N 1
ATOM 686 C CA . SER A 1 85 ? -16.442 8.302 26.691 1.00 74.94 85 SER A CA 1
ATOM 687 C C . SER A 1 85 ? -17.345 9.488 26.343 1.00 74.94 85 SER A C 1
ATOM 689 O O . SER A 1 85 ? -17.597 10.335 27.188 1.00 74.94 85 SER A O 1
ATOM 691 N N . PHE A 1 86 ? -17.919 9.508 25.137 1.00 73.75 86 PHE A N 1
ATOM 692 C CA . PHE A 1 86 ? -18.870 10.546 24.737 1.00 73.75 86 PHE A CA 1
ATOM 693 C C . PHE A 1 86 ? -20.202 10.451 25.487 1.00 73.75 86 PHE A C 1
ATOM 695 O O . PHE A 1 86 ? -20.835 11.472 25.733 1.00 73.75 86 PHE A O 1
ATOM 702 N N . ALA A 1 87 ? -20.647 9.237 25.815 1.00 69.56 87 ALA A N 1
ATOM 703 C CA . ALA A 1 87 ? -21.896 9.002 26.531 1.00 69.56 87 ALA A CA 1
ATOM 704 C C . ALA A 1 87 ? -21.786 9.282 28.039 1.00 69.56 87 ALA A C 1
ATOM 706 O O . ALA A 1 87 ? -22.800 9.573 28.661 1.00 69.56 87 ALA A O 1
ATOM 707 N N . GLN A 1 88 ? -20.585 9.189 28.620 1.00 64.81 88 GLN A N 1
ATOM 708 C CA . GLN A 1 88 ? -20.322 9.540 30.022 1.00 64.81 88 GLN A CA 1
ATOM 709 C C . GLN A 1 88 ? -20.124 11.048 30.248 1.00 64.81 88 GLN A C 1
ATOM 711 O O . GLN A 1 88 ? -20.266 11.507 31.379 1.00 64.81 88 GLN A O 1
ATOM 716 N N . ASP A 1 89 ? -19.823 11.804 29.188 1.00 57.06 89 ASP A N 1
ATOM 717 C CA . ASP A 1 89 ? -19.643 13.263 29.217 1.00 57.06 89 ASP A CA 1
ATOM 718 C C . ASP A 1 89 ? -20.964 14.056 29.023 1.00 57.06 89 ASP A C 1
ATOM 720 O O . ASP A 1 89 ? -20.937 15.289 28.938 1.00 57.06 89 ASP A O 1
ATOM 724 N N . ILE A 1 90 ? -22.117 13.372 28.956 1.00 49.06 90 ILE A N 1
ATOM 725 C CA . ILE A 1 90 ? -23.482 13.945 28.903 1.00 49.06 90 ILE A CA 1
ATOM 726 C C . ILE A 1 90 ? -24.231 13.584 30.186 1.00 49.06 90 ILE A C 1
ATOM 728 O O . ILE A 1 90 ? -24.899 14.488 30.741 1.00 49.06 90 ILE A O 1
#

InterPro domains:
  IPR002104 Integrase, catalytic domain [PF00589] (22-73)
  IPR002104 Integrase, catalytic domain [PS51898] (1-81)
  IPR011010 DNA breaking-rejoining enzyme, catalytic core [SSF56349] (27-84)
  IPR01376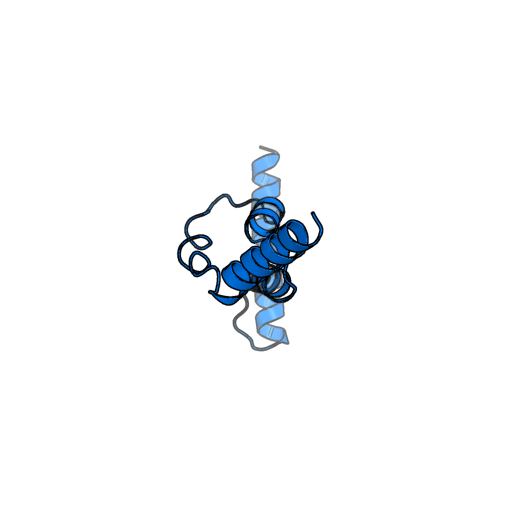2 Integrase-like, catalytic domain superfam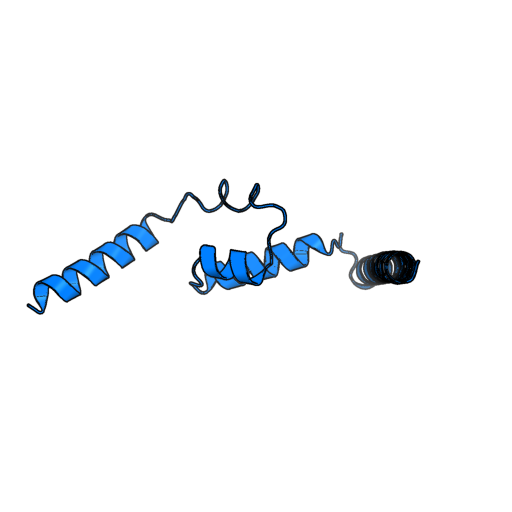ily [G3DSA:1.10.443.10] (4-86)